Protein AF-A0A372QKC6-F1 (afdb_monomer_lite)

Sequence (157 aa):
MRDHKLNDSSFQLLLQKCGGYLENFGNEFKDQIIYLLFDLIENMKQNLNYLSISVFSCENFIECSSIVLQNLGQVIPFKLEYLYISIHIKNMSDFEVFLKNSQDTLIYMKKKRVKYLAIRHFFVSTSDDEVDENCCYKELASMKDEVENLSYRKGKI

Secondary structure (DSSP, 8-state):
-------HHHHHHHHHHHTTEEE-TTTT--THHHHHHHHHHHHTTTT--EEEEE-TTSTTHHHHHHHHHHHHHHHS-S--SEEEEE-B-S-HHHHHHHHHHTHHHHHHHHHTT-----EEE----SSTT------EEE-TTT-HHHHHHHHHGGG--

Foldseek 3Di:
DDDPPDDPVVLVVVLVVCQQEDEPPEAADDPVVLVVVLVSLQVCQPRRAEDAEAQPRYPCLAVSLLVCLQRVLQSHHLHHLYDEYEGEDADVVSNLNNCLSNLNSLVNCVVVVRKDYFYFYWHPDPPPDDGPRPGDGDISNNCVCSSVVSVVVVVPD

Radius of gyration: 16.28 Å; chains: 1; bounding box: 47×37×40 Å

Structure (mmCIF, N/CA/C/O backbone):
data_AF-A0A372QKC6-F1
#
_entry.id   AF-A0A372QKC6-F1
#
loop_
_atom_site.group_PDB
_atom_site.id
_atom_site.type_symbol
_atom_site.label_atom_id
_atom_site.label_alt_id
_atom_site.label_comp_id
_atom_site.label_asym_id
_atom_site.label_entity_id
_atom_site.label_seq_id
_atom_site.pdbx_PDB_ins_code
_atom_site.Cartn_x
_atom_site.Cartn_y
_atom_site.Cartn_z
_atom_site.occupancy
_atom_site.B_iso_or_equiv
_atom_site.auth_seq_id
_atom_site.auth_comp_id
_atom_site.auth_asym_i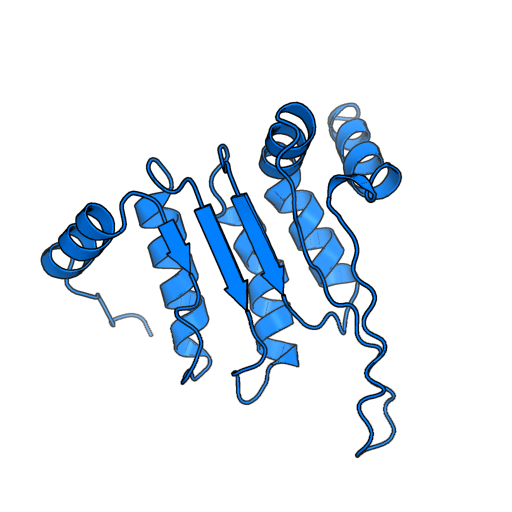d
_atom_site.auth_atom_id
_atom_site.pdbx_PDB_model_num
ATOM 1 N N . MET A 1 1 ? 0.227 13.174 -21.553 1.00 32.94 1 MET A N 1
ATOM 2 C CA . MET A 1 1 ? -0.888 12.911 -22.483 1.00 32.94 1 MET A CA 1
ATOM 3 C C . MET A 1 1 ? -1.885 12.053 -21.718 1.00 32.94 1 MET A C 1
ATOM 5 O O . MET A 1 1 ? -1.563 10.917 -21.407 1.00 32.94 1 MET A O 1
ATOM 9 N N . ARG A 1 2 ? -2.977 12.660 -21.241 1.00 59.88 2 ARG A N 1
ATOM 10 C CA .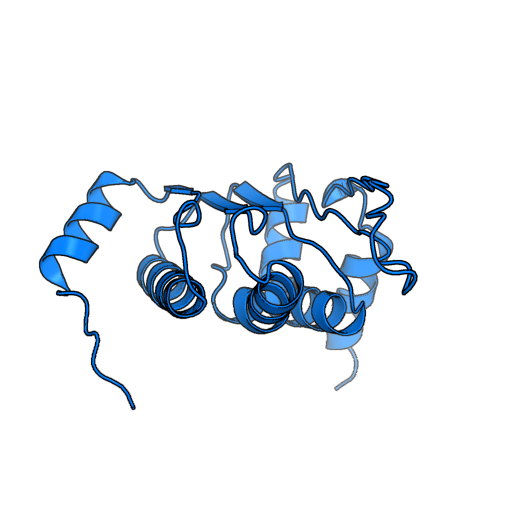 ARG A 1 2 ? -4.059 11.999 -20.493 1.00 59.88 2 ARG A CA 1
ATOM 11 C C . ARG A 1 2 ? -5.172 11.711 -21.496 1.00 59.88 2 ARG A C 1
ATOM 13 O O . ARG A 1 2 ? -5.459 12.623 -22.255 1.00 59.88 2 ARG A O 1
ATOM 20 N N . ASP A 1 3 ? -5.684 10.478 -21.517 1.00 39.00 3 ASP A N 1
ATOM 21 C CA . ASP A 1 3 ? -7.081 10.108 -21.823 1.00 39.00 3 ASP A CA 1
ATOM 22 C C . ASP A 1 3 ? -7.207 8.581 -21.999 1.00 39.00 3 ASP A C 1
ATOM 24 O O . ASP A 1 3 ? -7.450 8.059 -23.081 1.00 39.00 3 ASP A O 1
ATOM 28 N N . HIS A 1 4 ? -7.072 7.846 -20.894 1.00 46.38 4 HIS A N 1
ATOM 29 C CA . HIS A 1 4 ? -7.753 6.560 -20.731 1.00 46.38 4 HIS A CA 1
ATOM 30 C C . HIS A 1 4 ? -8.698 6.699 -19.542 1.00 46.38 4 HIS A C 1
ATOM 32 O O . HIS A 1 4 ? -8.439 6.224 -18.442 1.00 46.38 4 HIS A O 1
ATOM 38 N N . LYS A 1 5 ? -9.794 7.430 -19.757 1.00 46.12 5 LYS A N 1
ATOM 39 C CA . LYS A 1 5 ? -10.886 7.496 -18.789 1.00 46.12 5 LYS A CA 1
ATOM 40 C C . LYS A 1 5 ? -11.622 6.157 -18.854 1.00 46.12 5 LYS A C 1
ATOM 42 O O . LYS A 1 5 ? -12.451 5.939 -19.736 1.00 46.12 5 LYS A O 1
ATOM 47 N N . LEU A 1 6 ? -11.247 5.226 -17.978 1.00 51.44 6 LEU A N 1
ATOM 48 C CA . LEU A 1 6 ? -12.056 4.040 -17.697 1.00 51.44 6 LEU A CA 1
ATOM 49 C C . LEU A 1 6 ? -13.477 4.517 -17.378 1.00 51.44 6 LEU A C 1
ATOM 51 O O . LEU A 1 6 ? -13.660 5.445 -16.598 1.00 51.44 6 LEU A O 1
ATOM 55 N N . ASN A 1 7 ? -14.473 3.940 -18.048 1.00 52.81 7 ASN A N 1
ATOM 56 C CA . ASN A 1 7 ? -15.863 4.360 -17.917 1.00 52.81 7 ASN A CA 1
ATOM 57 C C . ASN A 1 7 ? -16.322 4.235 -16.450 1.00 52.81 7 ASN A C 1
ATOM 59 O O . ASN A 1 7 ? -16.335 3.125 -15.907 1.00 52.81 7 ASN A O 1
ATOM 63 N N . ASP A 1 8 ? -16.710 5.361 -15.840 1.00 61.47 8 ASP A N 1
ATOM 64 C CA . ASP A 1 8 ? -17.045 5.482 -14.412 1.00 61.47 8 ASP A CA 1
ATOM 65 C C . ASP A 1 8 ? -18.050 4.408 -13.956 1.00 61.47 8 ASP A C 1
ATOM 67 O O . ASP A 1 8 ? -17.909 3.828 -12.881 1.00 61.47 8 ASP A O 1
ATOM 71 N N . SER A 1 9 ? -19.037 4.065 -14.791 1.00 62.84 9 SER A N 1
ATOM 72 C CA . SER A 1 9 ? -20.149 3.183 -14.403 1.00 62.84 9 SER A CA 1
ATOM 73 C C . SER A 1 9 ? -19.761 1.706 -14.261 1.00 62.84 9 SER A C 1
ATOM 75 O O . SER A 1 9 ? -20.191 1.032 -13.325 1.00 62.84 9 SER A O 1
ATOM 77 N N . SER A 1 10 ? -18.956 1.175 -15.185 1.00 63.09 10 SER A N 1
ATOM 78 C CA . SER A 1 10 ? -18.532 -0.234 -15.162 1.00 63.09 10 SER A CA 1
ATOM 79 C C . SER A 1 10 ? -17.534 -0.487 -14.037 1.00 63.09 10 SER A C 1
ATOM 81 O O . SER A 1 10 ? -17.572 -1.532 -13.386 1.00 63.09 10 SER A O 1
ATOM 83 N N . PHE A 1 11 ? -16.674 0.499 -13.788 1.00 63.59 11 PHE A N 1
ATOM 84 C CA . PHE A 1 11 ? -15.689 0.454 -12.723 1.00 63.59 11 PHE A CA 1
ATOM 85 C C . PHE A 1 11 ? -16.370 0.530 -11.359 1.00 63.59 11 PHE A C 1
ATOM 87 O O . PHE A 1 11 ? -16.171 -0.359 -10.544 1.00 63.59 11 PHE A O 1
ATOM 94 N N . GLN A 1 12 ? -17.276 1.489 -11.144 1.00 60.19 12 GLN A N 1
ATOM 95 C CA . GLN A 1 12 ? -18.033 1.631 -9.896 1.00 60.19 12 GLN A CA 1
ATOM 96 C C . GLN A 1 12 ? -18.843 0.373 -9.535 1.00 60.19 12 GLN A C 1
ATOM 98 O O . GLN A 1 12 ? -18.932 0.008 -8.360 1.00 60.19 12 GLN A O 1
ATOM 103 N N . LEU A 1 13 ? -19.365 -0.339 -10.540 1.00 64.44 13 LEU A N 1
ATOM 104 C CA . LEU A 1 13 ? -20.037 -1.627 -10.354 1.00 64.44 13 LEU A CA 1
ATOM 105 C C . LEU A 1 13 ? -19.068 -2.743 -9.921 1.00 64.44 13 LEU A C 1
ATOM 107 O O . LEU A 1 13 ? -19.429 -3.577 -9.090 1.00 64.44 13 LEU A O 1
ATOM 111 N N . LEU A 1 14 ? -17.838 -2.759 -10.449 1.00 65.12 14 LEU A N 1
ATOM 112 C CA . LEU A 1 14 ? -16.769 -3.644 -9.969 1.00 65.12 14 LEU A CA 1
ATOM 113 C C . LEU A 1 14 ? -16.420 -3.329 -8.507 1.00 65.12 14 LEU A C 1
ATOM 115 O O . LEU A 1 14 ? -16.382 -4.255 -7.704 1.00 65.12 14 LEU A O 1
ATOM 119 N N . LEU A 1 15 ? -16.286 -2.052 -8.121 1.00 62.16 15 LEU A N 1
ATOM 120 C CA . LEU A 1 15 ? -16.003 -1.659 -6.724 1.00 62.16 15 LEU A CA 1
ATOM 121 C C . LEU A 1 15 ? -17.101 -2.129 -5.763 1.00 62.16 15 LEU A C 1
ATOM 123 O O . LEU A 1 15 ? -16.800 -2.643 -4.686 1.00 62.16 15 LEU A O 1
ATOM 127 N N . GLN A 1 16 ? -18.373 -1.991 -6.161 1.00 63.66 16 GLN A N 1
ATOM 128 C CA . GLN A 1 16 ? -19.504 -2.511 -5.386 1.00 63.66 16 GLN A CA 1
ATOM 129 C C . GLN A 1 16 ? -19.447 -4.033 -5.237 1.00 63.66 16 GLN A C 1
ATOM 131 O O . GLN A 1 16 ? -19.704 -4.547 -4.150 1.00 63.66 16 GLN A O 1
ATOM 136 N N . LYS A 1 17 ? -19.099 -4.759 -6.306 1.00 67.88 17 LYS A N 1
ATOM 137 C CA . LYS A 1 17 ? -18.989 -6.225 -6.271 1.00 67.88 17 LYS A CA 1
ATOM 138 C C . LYS A 1 17 ? -17.795 -6.714 -5.451 1.00 67.88 17 LYS A C 1
ATOM 140 O O . LYS A 1 17 ? -17.899 -7.769 -4.834 1.00 67.88 17 LYS A O 1
ATOM 145 N N . CYS A 1 18 ? -16.696 -5.962 -5.418 1.00 67.94 18 CYS A N 1
ATOM 146 C CA . CYS A 1 18 ? -15.484 -6.333 -4.689 1.00 67.94 18 CYS A CA 1
ATOM 147 C C . CYS A 1 18 ? -15.597 -6.158 -3.164 1.00 67.94 18 CYS A C 1
ATOM 149 O O . CYS A 1 18 ? -14.718 -6.613 -2.441 1.00 67.94 18 CYS A O 1
ATOM 151 N N . GLY A 1 19 ? -16.647 -5.508 -2.644 1.00 70.31 19 GLY A N 1
ATOM 152 C CA . GLY A 1 19 ? -16.913 -5.463 -1.198 1.00 70.31 19 GLY A CA 1
ATOM 153 C C . GLY A 1 19 ? -15.815 -4.793 -0.361 1.00 70.31 19 GLY A C 1
ATOM 154 O O . GLY A 1 19 ? -15.639 -5.131 0.807 1.00 70.31 19 GLY A O 1
ATOM 155 N N . GLY A 1 20 ? -15.055 -3.866 -0.954 1.00 73.62 20 GLY A N 1
ATOM 156 C CA . GLY A 1 20 ? -13.931 -3.211 -0.278 1.00 73.62 20 GLY A CA 1
ATOM 157 C C . GLY A 1 20 ? -12.640 -4.029 -0.249 1.00 73.62 20 GLY A C 1
ATOM 158 O O . GLY A 1 20 ? -11.743 -3.715 0.535 1.00 73.62 20 GLY A O 1
ATOM 159 N N . TYR A 1 21 ? -12.544 -5.068 -1.076 1.00 80.75 21 TYR A N 1
ATOM 160 C CA . TYR A 1 21 ? -11.345 -5.869 -1.272 1.00 80.75 21 TYR A CA 1
ATOM 161 C C . TYR A 1 21 ? -10.678 -5.536 -2.607 1.00 80.75 21 TYR A C 1
ATOM 163 O O . TYR A 1 21 ? -11.328 -5.562 -3.652 1.00 80.75 21 TYR A O 1
ATOM 171 N N . LEU A 1 22 ? -9.380 -5.236 -2.583 1.00 79.19 22 LEU A N 1
ATOM 172 C CA . LEU A 1 22 ? -8.578 -5.039 -3.784 1.00 79.19 22 LEU A CA 1
ATOM 173 C C . LEU A 1 22 ? -7.314 -5.897 -3.727 1.00 79.19 22 LEU A C 1
ATOM 175 O O . LEU A 1 22 ? -6.485 -5.722 -2.836 1.00 79.19 22 LEU A O 1
ATOM 179 N N . GLU A 1 23 ? -7.143 -6.782 -4.707 1.00 71.88 23 GLU A N 1
ATOM 180 C CA . GLU A 1 23 ? -5.960 -7.632 -4.842 1.00 71.88 23 GLU A CA 1
ATOM 181 C C . GLU A 1 23 ? -5.495 -7.730 -6.300 1.00 71.88 23 GLU A C 1
ATOM 183 O O . GLU A 1 23 ? -6.318 -7.813 -7.210 1.00 71.88 23 GLU A O 1
ATOM 188 N N . ASN A 1 24 ? -4.169 -7.752 -6.495 1.00 59.31 24 ASN A N 1
ATOM 189 C CA . ASN A 1 24 ? -3.467 -8.263 -7.682 1.00 59.31 24 ASN A CA 1
ATOM 190 C C . ASN A 1 24 ? -4.065 -7.883 -9.049 1.00 59.31 24 ASN A C 1
ATOM 192 O O . ASN A 1 24 ? -4.076 -8.691 -9.981 1.00 59.31 24 ASN A O 1
ATOM 196 N N . PHE A 1 25 ? -4.443 -6.618 -9.233 1.00 57.44 25 PHE A N 1
ATOM 197 C CA . PHE A 1 25 ? -4.502 -6.021 -10.569 1.00 57.44 25 PHE A CA 1
ATOM 198 C C . PHE A 1 25 ? -3.053 -5.802 -11.054 1.00 57.44 25 PHE A C 1
ATOM 200 O O . PHE A 1 25 ? -2.549 -4.686 -11.049 1.00 57.44 25 PHE A O 1
ATOM 207 N N . GLY A 1 26 ? -2.343 -6.899 -11.353 1.00 49.22 26 GLY A N 1
ATOM 208 C CA . GLY A 1 26 ? -0.879 -6.916 -11.519 1.00 49.22 26 GLY A CA 1
ATOM 209 C C . GLY A 1 26 ? -0.328 -7.911 -12.552 1.00 49.22 26 GLY A C 1
ATOM 210 O O . GLY A 1 26 ? 0.700 -7.643 -13.158 1.00 49.22 26 GLY A O 1
ATOM 211 N N . ASN A 1 27 ? -1.011 -9.037 -12.786 1.00 46.41 27 ASN A N 1
ATOM 212 C CA . ASN A 1 27 ? -0.367 -10.238 -13.341 1.00 46.41 27 ASN A CA 1
ATOM 213 C C . ASN A 1 27 ? 0.015 -10.235 -14.834 1.00 46.41 27 ASN A C 1
ATOM 215 O O . ASN A 1 27 ? 0.660 -11.189 -15.256 1.00 46.41 27 ASN A O 1
ATOM 219 N N . GLU A 1 28 ? -0.310 -9.201 -15.619 1.00 48.94 28 GLU A N 1
ATOM 220 C CA . GLU A 1 28 ? 0.037 -9.136 -17.057 1.00 48.94 28 GLU A CA 1
ATOM 221 C C . GLU A 1 28 ? 0.545 -7.751 -17.520 1.00 48.94 28 GLU A C 1
ATOM 223 O O . GLU A 1 28 ? 0.362 -7.362 -18.676 1.00 48.94 28 GLU A O 1
ATOM 228 N N . PHE A 1 29 ? 1.113 -6.932 -16.631 1.00 55.34 29 PHE A N 1
ATOM 229 C CA . PHE A 1 29 ? 1.008 -5.485 -16.822 1.00 55.34 29 PHE A CA 1
ATOM 230 C C . PHE A 1 29 ? 2.300 -4.701 -17.096 1.00 55.34 29 PHE A C 1
ATOM 232 O O . PHE A 1 29 ? 3.257 -4.709 -16.327 1.00 55.34 29 PHE A O 1
ATOM 239 N N . LYS A 1 30 ? 2.225 -3.927 -18.190 1.00 57.03 30 LYS A N 1
ATOM 240 C CA . LYS A 1 30 ? 3.071 -2.776 -18.545 1.00 57.03 30 LYS A CA 1
ATOM 241 C C . LYS A 1 30 ? 2.906 -1.636 -17.528 1.00 57.03 30 LYS A C 1
ATOM 243 O O . LYS A 1 30 ? 1.838 -1.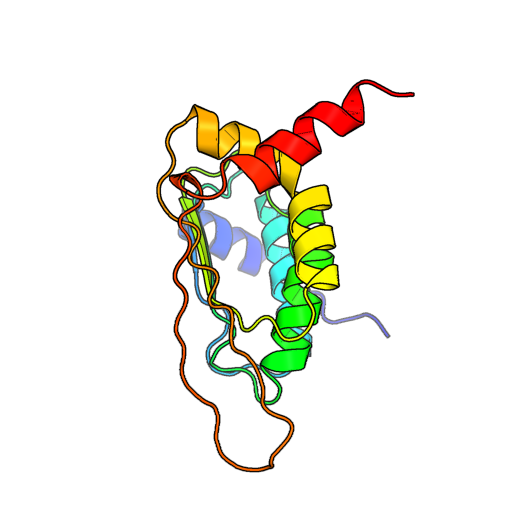502 -16.927 1.00 57.03 30 LYS A O 1
ATOM 248 N N . ASP A 1 31 ? 3.893 -0.743 -17.448 1.00 61.75 31 ASP A N 1
ATOM 249 C CA . ASP A 1 31 ? 3.992 0.396 -16.507 1.00 61.75 31 ASP A CA 1
ATOM 250 C C . ASP A 1 31 ? 2.703 1.227 -16.325 1.00 61.75 31 ASP A C 1
ATOM 252 O O . ASP A 1 31 ? 2.434 1.773 -15.256 1.00 61.75 31 ASP A O 1
ATOM 256 N N . GLN A 1 32 ? 1.862 1.312 -17.361 1.00 66.81 32 GLN A N 1
ATOM 257 C CA . GLN A 1 32 ? 0.630 2.109 -17.363 1.00 66.81 32 GLN A CA 1
ATOM 258 C C . GLN A 1 32 ? -0.428 1.635 -16.351 1.00 66.81 32 GLN A C 1
ATOM 260 O O . GLN A 1 32 ? -1.228 2.451 -15.893 1.00 66.81 32 GLN A O 1
ATOM 265 N N . ILE A 1 33 ? -0.446 0.355 -15.964 1.00 74.50 33 ILE A N 1
ATOM 266 C CA . ILE A 1 33 ? -1.461 -0.166 -15.031 1.00 74.50 33 ILE A CA 1
ATOM 267 C C . ILE A 1 33 ? -1.185 0.237 -13.577 1.00 74.50 33 ILE A C 1
ATOM 269 O O . ILE A 1 33 ? -2.131 0.376 -12.803 1.00 74.50 33 ILE A O 1
ATOM 273 N N . ILE A 1 34 ? 0.067 0.513 -13.199 1.00 77.69 34 ILE A N 1
ATOM 274 C CA . ILE A 1 34 ? 0.389 0.959 -11.832 1.00 77.69 34 ILE A CA 1
ATOM 275 C C . ILE A 1 34 ? -0.296 2.293 -11.517 1.00 77.69 34 ILE A C 1
ATOM 277 O O . ILE A 1 34 ? -0.809 2.489 -10.418 1.00 77.69 34 ILE A O 1
ATOM 281 N N . TYR A 1 35 ? -0.381 3.193 -12.494 1.00 81.88 35 TYR A N 1
ATOM 282 C CA . TYR A 1 35 ? -1.100 4.454 -12.319 1.00 81.88 35 TYR A CA 1
ATOM 283 C C . TYR A 1 35 ? -2.616 4.243 -12.202 1.00 81.88 35 TYR A C 1
ATOM 285 O O . TYR A 1 35 ? -3.250 4.854 -11.345 1.00 81.88 35 TYR A O 1
ATOM 293 N N . LEU A 1 36 ? -3.183 3.311 -12.978 1.00 79.94 36 LEU A N 1
ATOM 294 C CA . LEU A 1 36 ? -4.598 2.937 -12.862 1.00 79.94 36 LEU A CA 1
ATOM 295 C C . LEU A 1 36 ? -4.925 2.317 -11.496 1.00 79.94 36 LEU A C 1
ATOM 297 O O . LEU A 1 36 ? -6.012 2.541 -10.965 1.00 79.94 36 LEU A O 1
ATOM 301 N N . LEU A 1 37 ? -3.989 1.565 -10.906 1.00 83.25 37 LEU A N 1
ATOM 302 C CA . LEU A 1 37 ? -4.119 1.050 -9.544 1.00 83.25 37 LEU A CA 1
ATOM 303 C C . LEU A 1 37 ? -4.266 2.195 -8.532 1.00 83.25 37 LEU A C 1
ATOM 305 O O . LEU A 1 37 ? -5.116 2.111 -7.648 1.00 83.25 37 LEU A O 1
ATOM 309 N N . PHE A 1 38 ? -3.482 3.269 -8.651 1.00 86.75 38 PHE A N 1
ATOM 310 C CA . PHE A 1 38 ? -3.600 4.410 -7.737 1.00 86.75 38 PHE A CA 1
ATOM 311 C C . PHE A 1 38 ? -4.921 5.154 -7.903 1.00 86.75 38 PHE A C 1
ATOM 313 O O . PHE A 1 38 ? -5.562 5.454 -6.896 1.00 86.75 38 PHE A O 1
ATOM 320 N N . ASP A 1 39 ? -5.362 5.381 -9.142 1.00 85.19 39 ASP A N 1
ATOM 321 C CA . ASP A 1 39 ? -6.673 5.980 -9.415 1.00 85.19 39 ASP A CA 1
ATOM 322 C C . ASP A 1 39 ? -7.796 5.134 -8.793 1.00 85.19 39 ASP A C 1
ATOM 324 O O . ASP A 1 39 ? -8.727 5.654 -8.177 1.00 85.19 39 ASP A O 1
ATOM 328 N N . LEU A 1 40 ? -7.691 3.808 -8.894 1.00 82.50 40 LEU A N 1
ATOM 329 C CA . LEU A 1 40 ? -8.638 2.862 -8.309 1.00 82.50 40 LEU A CA 1
ATOM 330 C C . LEU A 1 40 ? -8.640 2.908 -6.772 1.00 82.50 40 LEU A C 1
ATOM 332 O O . LEU A 1 40 ? -9.714 2.948 -6.167 1.00 82.50 40 LEU A O 1
ATOM 336 N N . ILE A 1 41 ? -7.466 2.928 -6.137 1.00 87.69 41 ILE A N 1
ATOM 337 C CA . ILE A 1 41 ? -7.338 3.054 -4.678 1.00 87.69 41 ILE A CA 1
ATOM 338 C C . ILE A 1 41 ? -7.959 4.371 -4.200 1.00 87.69 41 ILE A C 1
ATOM 340 O O . ILE A 1 41 ? -8.750 4.359 -3.254 1.00 87.69 41 ILE A O 1
ATOM 344 N N . GLU A 1 42 ? -7.652 5.487 -4.866 1.00 88.38 42 GLU A N 1
ATOM 345 C CA . GLU A 1 42 ? -8.182 6.804 -4.502 1.00 88.38 42 GLU A CA 1
ATOM 346 C C . GLU A 1 42 ? -9.710 6.847 -4.666 1.00 88.38 42 GLU A C 1
ATOM 348 O O . GLU A 1 42 ? -10.423 7.309 -3.772 1.00 88.38 42 GLU A O 1
ATOM 353 N N . ASN A 1 43 ? -10.241 6.262 -5.743 1.00 84.31 43 ASN A N 1
ATOM 354 C CA . ASN A 1 43 ? -11.684 6.158 -5.967 1.00 84.31 43 ASN A CA 1
ATOM 355 C C . ASN A 1 43 ? -12.395 5.281 -4.921 1.00 84.31 43 ASN A C 1
ATOM 357 O O . ASN A 1 43 ? -13.545 5.545 -4.564 1.00 84.31 43 ASN A O 1
ATOM 361 N N . MET A 1 44 ? -11.732 4.246 -4.398 1.00 83.38 44 MET A N 1
ATOM 362 C CA . MET A 1 44 ? -12.292 3.365 -3.364 1.00 83.38 44 MET A CA 1
ATOM 363 C C . MET A 1 44 ? -11.972 3.794 -1.938 1.00 83.38 44 MET A C 1
ATOM 365 O O . MET A 1 44 ? -12.355 3.087 -1.008 1.00 83.38 44 MET A O 1
ATOM 369 N N . LYS A 1 45 ? -11.304 4.927 -1.723 1.00 86.69 45 LYS A N 1
ATOM 370 C CA . LYS A 1 45 ? -10.689 5.271 -0.433 1.00 86.69 45 LYS A CA 1
ATOM 371 C C . LYS A 1 45 ? -11.618 5.188 0.783 1.00 86.69 45 LYS A C 1
ATOM 373 O O . LYS A 1 45 ? -11.157 4.916 1.884 1.00 86.69 45 LYS A O 1
ATOM 378 N N . GLN A 1 46 ? -12.921 5.412 0.597 1.00 83.75 46 GLN A N 1
ATOM 379 C CA . GLN A 1 46 ? -13.923 5.335 1.671 1.00 83.75 46 GLN A CA 1
ATOM 380 C C . GLN A 1 46 ? -14.409 3.912 1.984 1.00 83.75 46 GLN A C 1
ATOM 382 O O . GLN A 1 46 ? -14.892 3.670 3.086 1.00 83.75 46 GLN A O 1
ATOM 387 N N . ASN A 1 47 ? -14.294 2.986 1.030 1.00 83.06 47 ASN A N 1
ATOM 388 C CA . ASN A 1 47 ? -14.846 1.631 1.116 1.00 83.06 47 ASN A CA 1
ATOM 389 C C . ASN A 1 47 ? -13.768 0.538 1.071 1.00 83.06 47 ASN A C 1
ATOM 391 O O . ASN A 1 47 ? -14.087 -0.632 1.257 1.00 83.06 47 ASN A O 1
ATOM 395 N N . LEU A 1 48 ? -12.515 0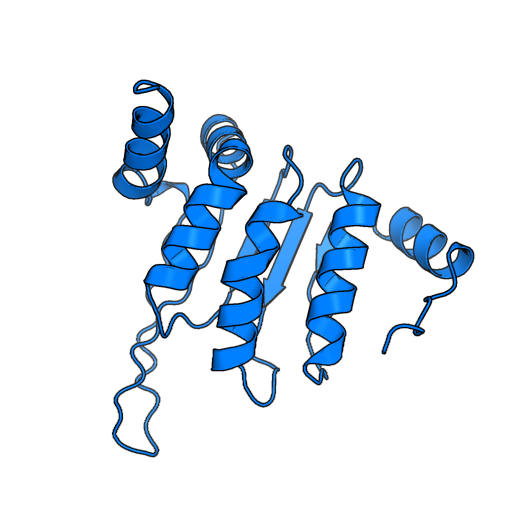.894 0.786 1.00 86.44 48 LEU A N 1
ATOM 396 C CA . LEU A 1 48 ? -11.402 -0.038 0.689 1.00 86.44 48 LEU A CA 1
ATOM 397 C C . LEU A 1 48 ? -10.928 -0.436 2.088 1.00 86.44 48 LEU A C 1
ATOM 399 O O . LEU A 1 48 ? -10.319 0.364 2.792 1.00 86.44 48 LEU A O 1
ATOM 403 N N . ASN A 1 49 ? -11.194 -1.686 2.459 1.00 84.56 49 ASN A N 1
ATOM 404 C CA . ASN A 1 49 ? -10.821 -2.269 3.747 1.00 84.56 49 ASN A CA 1
ATOM 405 C C . ASN A 1 49 ? -9.598 -3.193 3.623 1.00 84.56 49 ASN A C 1
ATOM 407 O O . ASN A 1 49 ? -8.824 -3.316 4.572 1.00 84.56 49 ASN A O 1
ATOM 411 N N . TYR A 1 50 ? -9.406 -3.819 2.458 1.00 86.31 50 TYR A N 1
ATOM 412 C CA . TYR A 1 50 ? -8.339 -4.788 2.205 1.00 86.31 50 TYR A CA 1
ATOM 413 C C . TYR A 1 50 ? -7.572 -4.405 0.945 1.00 86.31 50 TYR A C 1
ATOM 415 O O . TYR A 1 50 ? -8.166 -4.283 -0.125 1.00 86.31 50 TYR A O 1
ATOM 423 N N . LEU A 1 51 ? -6.256 -4.254 1.068 1.00 86.56 51 LEU A N 1
ATOM 424 C CA . LEU A 1 51 ? -5.374 -3.948 -0.052 1.00 86.56 51 LEU A CA 1
ATOM 425 C C . LEU A 1 51 ? -4.243 -4.975 -0.135 1.00 86.56 51 LEU A C 1
ATOM 427 O O . LEU A 1 51 ? -3.509 -5.154 0.834 1.00 86.56 51 LEU A O 1
ATOM 431 N N . SER A 1 52 ? -4.094 -5.626 -1.286 1.00 85.50 52 SER A N 1
ATOM 432 C CA . SER A 1 52 ? -3.009 -6.561 -1.596 1.00 85.50 52 SER A CA 1
ATOM 433 C C . SER A 1 52 ? -2.324 -6.153 -2.903 1.00 85.50 52 SER A C 1
ATOM 435 O O . SER A 1 52 ? -2.958 -6.102 -3.959 1.00 85.50 52 SER A O 1
ATOM 437 N N . ILE A 1 53 ? -1.035 -5.818 -2.825 1.00 83.50 53 ILE A N 1
ATOM 438 C CA . ILE A 1 53 ? -0.207 -5.359 -3.944 1.00 83.50 53 ILE A CA 1
ATOM 439 C C . ILE A 1 53 ? 1.003 -6.283 -4.074 1.00 83.50 53 ILE A C 1
ATOM 441 O O . ILE A 1 53 ? 1.753 -6.467 -3.117 1.00 83.50 53 ILE A O 1
ATOM 445 N N . SER A 1 54 ? 1.217 -6.815 -5.275 1.00 80.75 54 SER A N 1
ATOM 446 C CA . SER A 1 54 ? 2.356 -7.658 -5.638 1.00 80.75 54 SER A CA 1
ATOM 447 C C . SER A 1 54 ? 2.948 -7.166 -6.961 1.00 80.75 54 SER A C 1
ATOM 449 O O . SER A 1 54 ? 2.202 -6.997 -7.922 1.00 80.75 54 SER A O 1
ATOM 451 N N . VAL A 1 55 ? 4.261 -6.908 -7.012 1.00 78.94 55 VAL A N 1
ATOM 452 C CA . VAL A 1 55 ? 4.947 -6.311 -8.189 1.00 78.94 55 VAL A CA 1
ATOM 453 C C . VAL A 1 55 ? 5.886 -7.310 -8.897 1.00 78.94 55 VAL A C 1
ATOM 455 O O . VAL A 1 55 ? 6.664 -6.949 -9.771 1.00 78.94 55 VAL A O 1
ATOM 458 N N . PHE A 1 56 ? 5.797 -8.601 -8.566 1.00 70.94 56 PHE A N 1
ATOM 459 C CA . PHE A 1 56 ? 6.661 -9.663 -9.117 1.00 70.94 56 PHE A CA 1
ATOM 460 C C . PHE A 1 56 ? 6.442 -9.962 -10.609 1.00 70.94 56 PHE A C 1
ATOM 462 O O . PHE A 1 56 ? 7.271 -10.620 -11.226 1.00 70.94 56 PHE A O 1
ATOM 469 N N . SER A 1 57 ? 5.330 -9.512 -11.185 1.00 63.75 57 SER A N 1
ATOM 470 C CA . SER A 1 57 ? 4.909 -9.826 -12.556 1.00 63.75 57 SER A CA 1
ATOM 471 C C . SER A 1 57 ? 5.160 -8.699 -13.565 1.00 63.75 57 SER A C 1
ATOM 473 O O . SER A 1 57 ? 4.790 -8.833 -14.730 1.00 63.75 57 SER A O 1
ATOM 475 N N . CYS A 1 58 ? 5.797 -7.599 -13.153 1.00 67.38 58 CYS A N 1
ATOM 476 C CA . CYS A 1 58 ? 6.149 -6.498 -14.049 1.00 67.38 58 CYS A CA 1
ATOM 477 C C . CYS A 1 58 ? 7.467 -6.768 -14.796 1.00 67.38 58 CYS A C 1
ATOM 479 O O . CYS A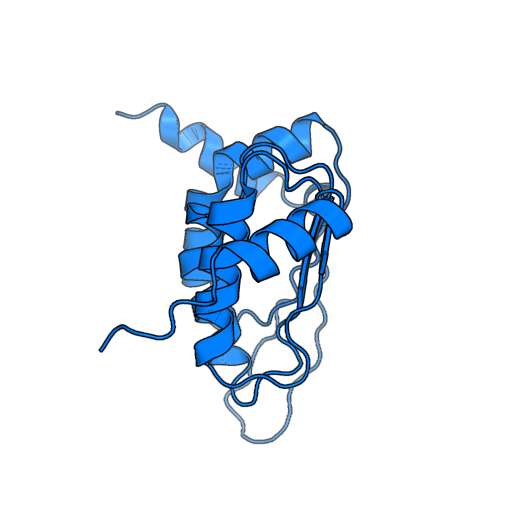 1 58 ? 8.439 -7.210 -14.184 1.00 67.38 58 CYS A O 1
ATOM 481 N N . GLU A 1 59 ? 7.532 -6.410 -16.087 1.00 70.06 59 GLU A N 1
ATOM 482 C CA . GLU A 1 59 ? 8.752 -6.530 -16.913 1.00 70.06 59 GLU A CA 1
ATOM 483 C C . GLU A 1 59 ? 9.956 -5.812 -16.274 1.00 70.06 59 GLU A C 1
ATOM 485 O O . GLU A 1 59 ? 11.058 -6.354 -16.251 1.00 70.06 59 GLU A O 1
ATOM 490 N N . ASN A 1 60 ? 9.735 -4.630 -15.682 1.00 79.25 60 ASN A N 1
ATOM 491 C CA . ASN A 1 60 ? 10.722 -3.913 -14.871 1.00 79.25 60 ASN A CA 1
ATOM 492 C C . ASN A 1 60 ? 10.255 -3.789 -13.411 1.00 79.25 60 ASN A C 1
ATOM 494 O O . ASN A 1 60 ? 9.947 -2.700 -12.915 1.00 79.25 60 ASN A O 1
ATOM 498 N N . PHE A 1 61 ? 10.178 -4.920 -12.704 1.00 78.12 61 PHE A N 1
ATOM 499 C CA . PHE A 1 61 ? 9.694 -4.987 -11.318 1.00 78.12 61 PHE A CA 1
ATOM 500 C C . PHE A 1 61 ? 10.442 -4.058 -10.343 1.00 78.12 61 PHE A C 1
ATOM 502 O O . PHE A 1 61 ? 9.855 -3.627 -9.348 1.00 78.12 61 PHE A O 1
ATOM 509 N N . ILE A 1 62 ? 11.706 -3.709 -10.618 1.00 81.00 62 ILE A N 1
ATOM 510 C CA . ILE A 1 62 ? 12.488 -2.761 -9.808 1.00 81.00 62 ILE A CA 1
ATOM 511 C C . ILE A 1 62 ? 11.908 -1.348 -9.926 1.00 81.00 62 ILE A C 1
ATOM 513 O O . ILE A 1 62 ? 11.614 -0.713 -8.911 1.00 81.00 62 ILE A O 1
ATOM 517 N N . GLU A 1 63 ? 11.732 -0.853 -11.152 1.00 84.56 63 GLU A N 1
ATOM 518 C CA . GLU A 1 63 ? 11.166 0.476 -11.409 1.00 84.56 63 GLU A CA 1
ATOM 519 C C . GLU A 1 63 ? 9.713 0.552 -10.935 1.00 84.56 63 GLU A C 1
ATOM 521 O O . GLU A 1 63 ? 9.329 1.482 -10.225 1.00 84.56 63 GLU A O 1
ATOM 526 N N . CYS A 1 64 ? 8.934 -0.492 -11.210 1.00 84.50 64 CYS A N 1
ATOM 527 C CA . CYS A 1 64 ? 7.561 -0.613 -10.741 1.00 84.50 64 CYS A CA 1
ATOM 528 C C . CYS A 1 64 ? 7.468 -0.557 -9.208 1.00 84.50 64 CYS A C 1
ATOM 530 O O . CYS A 1 64 ? 6.612 0.140 -8.660 1.00 84.50 64 CYS A O 1
ATOM 532 N N . SER A 1 65 ? 8.378 -1.234 -8.498 1.00 85.31 65 SER A N 1
ATOM 533 C CA . SER A 1 65 ? 8.431 -1.192 -7.032 1.00 85.31 65 SER A CA 1
ATOM 534 C C . SER A 1 65 ? 8.748 0.214 -6.516 1.00 85.31 65 SER A C 1
ATOM 536 O O . SER A 1 65 ? 8.134 0.656 -5.543 1.00 85.31 65 SER A O 1
ATOM 538 N N . SER A 1 66 ? 9.649 0.943 -7.185 1.00 87.25 66 SER A N 1
ATOM 539 C CA . SER A 1 66 ? 9.963 2.342 -6.861 1.00 87.25 66 SER A CA 1
ATOM 540 C C . SER A 1 66 ? 8.740 3.251 -7.041 1.00 87.25 66 SER A C 1
ATOM 542 O O . SER A 1 66 ? 8.375 3.986 -6.119 1.00 87.25 66 SER A O 1
ATOM 544 N N . ILE A 1 67 ? 8.021 3.125 -8.163 1.00 89.69 67 ILE A N 1
ATOM 545 C CA . ILE A 1 67 ? 6.784 3.880 -8.424 1.00 89.69 67 ILE A CA 1
ATOM 546 C C . ILE A 1 67 ? 5.727 3.579 -7.352 1.00 89.69 67 ILE A C 1
ATOM 548 O O . ILE A 1 67 ? 5.104 4.508 -6.828 1.00 89.69 67 ILE A O 1
ATOM 552 N N . VAL A 1 68 ? 5.538 2.307 -6.983 1.00 89.19 68 VAL A N 1
ATOM 553 C CA . VAL A 1 68 ? 4.613 1.909 -5.909 1.00 89.19 68 VAL A CA 1
ATOM 554 C C . VAL A 1 68 ? 4.987 2.568 -4.587 1.00 89.19 68 VAL A C 1
ATOM 556 O O . VAL A 1 68 ? 4.134 3.206 -3.972 1.00 89.19 68 VAL A O 1
ATOM 559 N N . LEU A 1 69 ? 6.245 2.494 -4.164 1.00 89.50 69 LEU A N 1
ATOM 560 C CA . LEU A 1 69 ? 6.693 3.088 -2.902 1.00 89.50 69 LEU A CA 1
ATOM 561 C C . LEU A 1 69 ? 6.508 4.610 -2.857 1.00 89.50 69 LEU A C 1
ATOM 563 O O . LEU A 1 69 ? 6.005 5.146 -1.866 1.00 89.50 69 LEU A O 1
ATOM 567 N N . GLN A 1 70 ? 6.860 5.310 -3.934 1.00 92.25 70 GLN A N 1
ATOM 568 C CA . GLN A 1 70 ? 6.800 6.773 -3.973 1.00 92.25 70 GLN A CA 1
ATOM 569 C C . GLN A 1 70 ? 5.360 7.321 -3.946 1.00 92.25 70 GLN A C 1
ATOM 571 O O . GLN A 1 70 ? 5.117 8.401 -3.394 1.00 92.25 70 GLN A O 1
ATOM 576 N N . ASN A 1 71 ? 4.394 6.580 -4.500 1.00 92.69 71 ASN A N 1
ATOM 577 C CA . ASN A 1 71 ? 3.027 7.073 -4.712 1.00 92.69 71 ASN A CA 1
ATOM 578 C C . ASN A 1 71 ? 1.990 6.462 -3.761 1.00 92.69 71 ASN A C 1
ATOM 580 O O . ASN A 1 71 ? 1.083 7.168 -3.314 1.00 92.69 71 ASN A O 1
ATOM 584 N N . LEU A 1 72 ? 2.128 5.184 -3.392 1.00 91.31 72 LEU A N 1
ATOM 585 C CA . LEU A 1 72 ? 1.092 4.449 -2.660 1.00 91.31 72 LEU A CA 1
ATOM 586 C C . LEU A 1 72 ? 0.719 5.113 -1.333 1.00 91.31 72 LEU A C 1
ATOM 588 O O . LEU A 1 72 ? -0.460 5.206 -1.002 1.00 91.31 72 LEU A O 1
ATOM 592 N N . GLY A 1 73 ? 1.704 5.620 -0.588 1.00 91.25 73 GLY A N 1
ATOM 593 C CA . GLY A 1 73 ? 1.447 6.259 0.702 1.00 91.25 73 GLY A CA 1
ATOM 594 C C . GLY A 1 73 ? 0.543 7.497 0.627 1.00 91.25 73 GLY A C 1
ATOM 595 O O . GLY A 1 73 ? -0.055 7.851 1.632 1.00 91.25 73 GLY A O 1
ATOM 596 N N . GLN A 1 74 ? 0.413 8.143 -0.537 1.00 92.00 74 GLN A N 1
ATOM 597 C CA . GLN A 1 74 ? -0.425 9.339 -0.715 1.00 92.00 74 GLN A CA 1
ATOM 598 C C . GLN A 1 74 ? -1.905 8.988 -0.947 1.00 92.00 74 GLN A C 1
ATOM 600 O O . GLN A 1 74 ? -2.801 9.720 -0.521 1.00 92.00 74 GLN A O 1
ATOM 605 N N . VAL A 1 75 ? -2.154 7.860 -1.617 1.00 92.31 75 VAL A N 1
ATOM 606 C CA . VAL A 1 75 ? -3.501 7.417 -2.012 1.00 92.31 75 VAL A CA 1
ATOM 607 C C . VAL A 1 75 ? -4.084 6.372 -1.064 1.00 92.31 75 VAL A C 1
ATOM 609 O O . VAL A 1 75 ? -5.300 6.193 -1.017 1.00 92.31 75 VAL A O 1
ATOM 612 N N . ILE A 1 76 ? -3.242 5.698 -0.270 1.00 89.31 76 ILE A N 1
ATOM 613 C CA . ILE A 1 76 ? -3.686 4.636 0.633 1.00 89.31 76 ILE A CA 1
ATOM 614 C C . ILE A 1 76 ? -4.764 5.151 1.615 1.00 89.31 76 ILE A C 1
ATOM 616 O O . ILE A 1 76 ? -4.617 6.230 2.200 1.00 89.31 76 ILE A O 1
ATOM 620 N N . PRO A 1 77 ? -5.866 4.409 1.821 1.00 88.25 77 PRO A N 1
ATOM 621 C CA . PRO A 1 77 ? -6.903 4.794 2.771 1.00 88.25 77 PRO A CA 1
ATOM 622 C C . PRO A 1 77 ? -6.372 4.894 4.199 1.00 88.25 77 PRO A C 1
ATOM 624 O O . PRO A 1 77 ? -5.493 4.136 4.604 1.00 88.25 77 PRO A O 1
ATOM 627 N N . PHE A 1 78 ? -6.963 5.778 5.007 1.00 84.69 78 PHE A N 1
ATOM 628 C CA . PHE A 1 78 ? -6.600 5.902 6.425 1.00 84.69 78 PHE A CA 1
ATOM 629 C C . PHE A 1 78 ? -6.989 4.663 7.251 1.00 84.69 78 PHE A C 1
ATOM 631 O O . PHE A 1 78 ? -6.310 4.312 8.215 1.00 84.69 78 PHE A O 1
ATOM 638 N N . LYS A 1 79 ? -8.092 3.997 6.888 1.00 84.19 79 LYS A N 1
ATOM 639 C CA . LYS A 1 79 ? -8.633 2.838 7.608 1.00 84.19 79 LYS A CA 1
ATOM 640 C C . LYS A 1 79 ? -8.544 1.601 6.727 1.00 84.19 79 LYS A C 1
ATOM 642 O O . LYS A 1 79 ? -9.442 1.349 5.939 1.00 84.19 79 LYS A O 1
ATOM 647 N N . LEU A 1 80 ? -7.473 0.837 6.893 1.00 86.31 80 LEU A N 1
ATOM 648 C CA . LEU A 1 80 ? -7.363 -0.509 6.344 1.00 86.31 80 LEU A CA 1
ATOM 649 C C . LEU A 1 80 ? -7.467 -1.538 7.469 1.00 86.31 80 LEU A C 1
ATOM 651 O O . LEU A 1 80 ? -6.902 -1.356 8.551 1.00 86.31 80 LEU A O 1
ATOM 655 N N . GLU A 1 81 ? -8.179 -2.624 7.192 1.00 84.00 81 GLU A N 1
ATOM 656 C CA . GLU A 1 81 ? -8.222 -3.839 8.008 1.00 84.00 81 GLU A CA 1
ATOM 657 C C . GLU A 1 81 ? -7.157 -4.850 7.571 1.00 84.00 81 GLU A C 1
ATOM 659 O O . GLU A 1 81 ? -6.802 -5.730 8.352 1.00 84.00 81 GLU A O 1
ATOM 664 N N . TYR A 1 82 ? -6.621 -4.708 6.353 1.00 83.19 82 TYR A N 1
ATOM 665 C CA . TYR A 1 82 ? -5.557 -5.546 5.806 1.00 83.19 82 TYR A CA 1
ATOM 666 C C . TYR A 1 82 ? -4.711 -4.780 4.783 1.00 83.19 82 TYR A C 1
ATOM 668 O O . TYR A 1 82 ? -5.252 -4.106 3.903 1.00 83.19 82 TYR A O 1
ATOM 676 N N . LEU A 1 83 ? -3.386 -4.920 4.881 1.00 85.19 83 LEU A N 1
ATOM 677 C CA . LEU A 1 83 ? -2.434 -4.399 3.902 1.00 85.19 83 LEU A CA 1
ATOM 678 C C . LEU A 1 83 ? -1.357 -5.441 3.610 1.00 85.19 83 LEU A C 1
ATOM 680 O O . LEU A 1 83 ? -0.493 -5.713 4.435 1.00 85.19 83 LEU A O 1
ATOM 684 N N . TYR A 1 84 ? -1.349 -5.979 2.405 1.00 83.06 84 TYR A N 1
ATOM 685 C CA . TYR A 1 84 ? -0.250 -6.783 1.902 1.00 83.06 84 TYR A CA 1
ATOM 686 C C . TYR A 1 84 ? 0.447 -6.017 0.789 1.00 83.06 84 TYR A C 1
ATOM 688 O O . TYR A 1 84 ? -0.182 -5.563 -0.160 1.00 83.06 84 TYR A O 1
ATOM 696 N N . ILE A 1 85 ? 1.755 -5.840 0.926 1.00 81.50 85 ILE A N 1
ATOM 697 C CA . ILE A 1 85 ? 2.593 -5.237 -0.106 1.00 81.50 85 ILE A CA 1
ATOM 698 C C . ILE A 1 85 ? 3.788 -6.155 -0.260 1.00 81.50 85 ILE A C 1
ATOM 700 O O . ILE A 1 85 ? 4.517 -6.333 0.712 1.00 81.50 85 ILE A O 1
ATOM 704 N N . SER A 1 86 ? 3.980 -6.706 -1.453 1.00 79.94 86 SER A N 1
ATOM 705 C CA . SER A 1 86 ? 5.129 -7.518 -1.828 1.00 79.94 86 SER A CA 1
ATOM 706 C C . SER A 1 86 ? 5.792 -6.912 -3.061 1.00 79.94 86 SER A C 1
ATOM 708 O O . SER A 1 86 ? 5.259 -6.931 -4.167 1.00 79.94 86 SER A O 1
ATOM 710 N N . ILE A 1 87 ? 6.949 -6.306 -2.839 1.00 79.75 87 ILE A N 1
ATOM 711 C CA . ILE A 1 87 ? 7.684 -5.473 -3.797 1.00 79.75 87 ILE A CA 1
ATOM 712 C C . ILE A 1 87 ? 9.175 -5.664 -3.563 1.00 79.75 87 ILE A C 1
ATOM 714 O O . ILE A 1 87 ? 9.541 -6.090 -2.471 1.00 79.75 87 ILE A O 1
ATOM 718 N N . HIS A 1 88 ? 10.010 -5.300 -4.535 1.00 77.19 88 HIS A N 1
ATOM 719 C CA . HIS A 1 88 ? 11.468 -5.332 -4.415 1.00 77.19 88 HIS A CA 1
ATOM 720 C C . HIS A 1 88 ? 12.017 -3.939 -4.097 1.00 77.19 88 HIS A C 1
ATOM 722 O O . HIS A 1 88 ? 11.833 -2.998 -4.866 1.00 77.19 88 HIS A O 1
ATOM 728 N N . ILE A 1 89 ? 12.741 -3.797 -2.988 1.00 76.69 89 ILE A N 1
ATOM 729 C CA . ILE A 1 89 ? 13.370 -2.519 -2.625 1.00 76.69 89 ILE A CA 1
ATOM 730 C C . ILE A 1 89 ? 14.823 -2.506 -3.094 1.00 76.69 89 ILE A C 1
ATOM 732 O O . ILE A 1 89 ? 15.674 -3.129 -2.470 1.00 76.69 89 ILE A O 1
ATOM 736 N N . LYS A 1 90 ? 15.110 -1.752 -4.161 1.00 78.38 90 LYS A N 1
ATOM 737 C CA . LYS A 1 90 ? 16.490 -1.422 -4.561 1.00 78.38 90 LYS A CA 1
ATOM 738 C C . LYS A 1 90 ? 17.021 -0.180 -3.841 1.00 78.38 90 LYS A C 1
ATOM 740 O O . LYS A 1 90 ? 18.201 -0.114 -3.518 1.00 78.38 90 LYS A O 1
ATOM 745 N N . ASN A 1 91 ? 16.158 0.812 -3.617 1.00 79.19 91 ASN A N 1
ATOM 746 C CA . ASN A 1 91 ? 16.520 2.081 -2.998 1.00 79.19 91 ASN A CA 1
ATOM 747 C C . ASN A 1 91 ? 15.730 2.296 -1.701 1.00 79.19 91 ASN A C 1
ATOM 749 O O . ASN A 1 91 ? 14.505 2.419 -1.714 1.00 79.19 91 ASN A O 1
ATOM 753 N N . MET A 1 92 ? 16.445 2.388 -0.580 1.00 81.44 92 MET A N 1
ATOM 754 C CA . MET A 1 92 ? 15.838 2.591 0.735 1.00 81.44 92 MET A CA 1
ATOM 755 C C . MET A 1 92 ? 15.121 3.946 0.854 1.00 81.44 92 MET A C 1
ATOM 757 O O . MET A 1 92 ? 14.150 4.051 1.602 1.00 81.44 92 MET A O 1
ATOM 761 N N . SER A 1 93 ? 15.523 4.970 0.089 1.00 86.56 93 SER A N 1
ATOM 762 C CA . SER A 1 93 ? 14.859 6.279 0.143 1.00 86.56 93 SER A CA 1
ATOM 763 C C . SER A 1 93 ? 13.396 6.213 -0.294 1.00 86.56 93 SER A C 1
ATOM 765 O O . SER A 1 93 ? 12.555 6.899 0.279 1.00 86.56 93 SER A O 1
ATOM 767 N N . ASP A 1 94 ? 13.068 5.365 -1.274 1.00 87.75 94 ASP A N 1
ATOM 768 C CA . ASP A 1 94 ? 11.685 5.190 -1.735 1.00 87.75 94 ASP A CA 1
ATOM 769 C C . ASP A 1 94 ? 10.824 4.578 -0.628 1.00 87.75 94 ASP A C 1
ATOM 771 O O . ASP A 1 94 ? 9.684 4.986 -0.398 1.00 87.75 94 ASP A O 1
ATOM 775 N N . PHE A 1 95 ? 11.401 3.638 0.120 1.00 84.62 95 PHE A N 1
ATOM 776 C CA . PHE A 1 95 ? 10.737 3.038 1.264 1.00 84.62 95 PHE A CA 1
ATOM 777 C C . PHE A 1 95 ? 10.513 4.044 2.399 1.00 84.62 95 PHE A C 1
ATOM 779 O O . PHE A 1 95 ? 9.427 4.089 2.977 1.00 84.62 95 PHE A O 1
ATOM 786 N N . GLU A 1 96 ? 11.484 4.911 2.685 1.00 86.19 96 GLU A N 1
ATOM 787 C CA . GLU A 1 96 ? 11.299 6.002 3.649 1.00 86.19 96 GLU A CA 1
ATOM 788 C C . GLU A 1 96 ? 10.184 6.971 3.226 1.00 86.19 96 GLU A C 1
ATOM 790 O O . GLU A 1 96 ? 9.383 7.394 4.067 1.00 86.19 96 GLU A O 1
ATOM 795 N N . VAL A 1 97 ? 10.090 7.291 1.930 1.00 91.94 97 VAL A N 1
ATOM 796 C CA . VAL A 1 97 ? 8.996 8.103 1.369 1.00 91.94 97 VAL A CA 1
ATOM 797 C C . VAL A 1 97 ? 7.647 7.421 1.596 1.00 91.94 97 VAL A C 1
ATOM 799 O O . VAL A 1 97 ? 6.721 8.067 2.096 1.00 91.94 97 VAL A O 1
ATOM 802 N N . PHE A 1 98 ? 7.540 6.121 1.305 1.00 90.69 98 PHE A N 1
ATOM 803 C CA . PHE A 1 98 ? 6.331 5.344 1.579 1.00 90.69 98 PHE A CA 1
ATOM 804 C C . PHE A 1 98 ? 5.932 5.431 3.054 1.00 90.69 98 PHE A C 1
ATOM 806 O O . PHE A 1 98 ? 4.784 5.767 3.356 1.00 90.69 98 PHE A O 1
ATOM 813 N N . LEU A 1 99 ? 6.860 5.168 3.980 1.00 87.56 99 LEU A N 1
ATOM 814 C CA . LEU A 1 99 ? 6.574 5.184 5.416 1.00 87.56 99 LEU A CA 1
ATOM 815 C C . LEU A 1 99 ? 6.125 6.562 5.902 1.00 87.56 99 LEU A C 1
ATOM 817 O O . LEU A 1 99 ? 5.196 6.663 6.704 1.00 87.56 99 LEU A O 1
ATOM 821 N N . LYS A 1 100 ? 6.762 7.627 5.408 1.00 90.44 100 LYS A N 1
ATOM 822 C CA . LYS A 1 100 ? 6.397 9.004 5.746 1.00 90.44 100 LYS A CA 1
ATOM 823 C C . LYS A 1 100 ? 4.987 9.341 5.263 1.00 90.44 100 LYS A C 1
ATOM 825 O O . LYS A 1 100 ? 4.208 9.909 6.022 1.00 90.44 100 LYS A O 1
ATOM 830 N N . ASN A 1 101 ? 4.658 8.981 4.025 1.00 92.81 101 ASN A N 1
ATOM 831 C CA . ASN A 1 101 ? 3.368 9.319 3.424 1.00 92.81 101 ASN A CA 1
ATOM 832 C C . ASN A 1 101 ? 2.222 8.459 3.985 1.00 92.81 101 ASN A C 1
ATOM 834 O O . ASN A 1 101 ? 1.123 8.964 4.181 1.00 92.81 101 ASN A O 1
ATOM 838 N N . SER A 1 102 ? 2.487 7.194 4.322 1.00 89.88 102 SER A N 1
ATOM 839 C CA . SER A 1 102 ? 1.493 6.250 4.865 1.00 89.88 102 SER A CA 1
ATOM 840 C C . SER A 1 102 ? 1.400 6.240 6.398 1.00 89.88 102 SER A C 1
ATOM 842 O O . SER A 1 102 ? 0.663 5.436 6.973 1.00 89.88 102 SER A O 1
ATOM 844 N N . GLN A 1 103 ? 2.137 7.123 7.077 1.00 88.06 103 GLN A N 1
ATOM 845 C CA . GLN A 1 103 ? 2.346 7.093 8.524 1.00 88.06 103 GLN A CA 1
ATOM 846 C C . GLN A 1 103 ? 1.047 6.958 9.329 1.00 88.06 103 GLN A C 1
ATOM 848 O O . GLN A 1 103 ? 0.943 6.107 10.214 1.00 88.06 103 GLN A O 1
ATOM 853 N N . ASP A 1 104 ? 0.064 7.809 9.044 1.00 88.31 104 ASP A N 1
ATOM 854 C CA . ASP A 1 104 ? -1.174 7.877 9.817 1.00 88.31 104 ASP A CA 1
ATOM 855 C C . ASP A 1 104 ? -1.983 6.567 9.671 1.00 88.31 104 ASP A C 1
ATOM 857 O O . ASP A 1 104 ? -2.465 6.024 10.673 1.00 88.31 104 ASP A O 1
ATOM 861 N N . THR A 1 105 ? -2.030 5.991 8.464 1.00 88.12 105 THR A N 1
ATOM 862 C CA . THR A 1 105 ? -2.615 4.667 8.190 1.00 88.12 105 THR A CA 1
ATOM 863 C C . THR A 1 105 ? -1.873 3.557 8.934 1.00 88.12 105 THR A C 1
ATOM 865 O O . THR A 1 105 ? -2.497 2.750 9.626 1.00 88.12 105 THR A O 1
ATOM 868 N N . LEU A 1 106 ? -0.539 3.522 8.859 1.00 86.31 106 LEU A N 1
ATOM 869 C CA . LEU A 1 106 ? 0.268 2.491 9.522 1.00 86.31 106 LEU A CA 1
ATOM 870 C C . LEU A 1 106 ? 0.128 2.545 11.051 1.00 86.31 106 LEU A C 1
ATOM 872 O O . LEU A 1 106 ? 0.034 1.504 11.705 1.00 86.31 106 LEU A O 1
ATOM 876 N N . ILE A 1 107 ? 0.044 3.745 11.637 1.00 84.44 107 ILE A N 1
ATOM 877 C CA . ILE A 1 107 ? -0.227 3.928 13.071 1.00 84.44 107 ILE A CA 1
ATOM 878 C C . ILE A 1 107 ? -1.619 3.396 13.430 1.00 84.44 107 ILE A C 1
ATOM 880 O O . ILE A 1 107 ? -1.764 2.704 14.445 1.00 84.44 107 ILE A O 1
ATOM 884 N N . TYR A 1 108 ? -2.643 3.701 12.627 1.00 85.25 108 TYR A N 1
ATOM 885 C CA . TYR A 1 108 ? -3.997 3.180 12.831 1.00 85.25 108 TYR A CA 1
ATOM 886 C C . TYR A 1 108 ? -4.014 1.645 12.807 1.00 85.25 108 TYR A C 1
ATOM 888 O O . TYR A 1 108 ? -4.507 1.013 13.748 1.00 85.25 108 TYR A O 1
ATOM 896 N N . MET A 1 109 ? -3.401 1.046 11.788 1.00 82.88 109 MET A N 1
ATOM 897 C CA . MET A 1 109 ? -3.285 -0.404 11.622 1.00 82.88 109 MET A CA 1
ATOM 898 C C . MET A 1 109 ? -2.543 -1.067 12.790 1.00 82.88 109 MET A C 1
ATOM 900 O O . MET A 1 109 ? -3.030 -2.052 13.353 1.00 82.88 109 MET A O 1
ATOM 904 N N . LYS A 1 110 ? -1.419 -0.483 13.235 1.00 79.25 110 LYS A N 1
ATOM 905 C CA . LYS A 1 110 ? -0.653 -0.952 14.405 1.00 79.25 110 LYS A CA 1
ATOM 906 C C . LYS A 1 110 ? -1.510 -0.932 15.673 1.00 79.25 110 LYS A C 1
ATOM 908 O O . LYS A 1 110 ? -1.534 -1.917 16.411 1.00 79.25 110 LYS A O 1
ATOM 913 N N . LYS A 1 111 ? -2.273 0.144 15.909 1.00 82.56 111 LYS A N 1
ATOM 914 C CA . LYS A 1 111 ? -3.210 0.243 17.048 1.00 82.56 111 LYS A CA 1
ATOM 915 C C . LYS A 1 111 ? -4.311 -0.815 16.988 1.00 82.56 111 LYS A C 1
ATOM 917 O O . LYS A 1 111 ? -4.679 -1.370 18.021 1.00 82.56 111 LYS A O 1
ATOM 922 N N . LYS A 1 112 ? -4.821 -1.112 15.793 1.00 80.81 112 LYS A N 1
ATOM 923 C CA . LYS A 1 112 ? -5.843 -2.141 15.560 1.00 80.81 112 LYS A CA 1
ATOM 924 C C . LYS A 1 112 ? -5.299 -3.571 15.565 1.00 80.81 112 LYS A C 1
ATOM 926 O O . LYS A 1 112 ? -6.095 -4.500 15.493 1.00 80.81 112 LYS A O 1
ATOM 931 N N . ARG A 1 113 ? -3.979 -3.755 15.709 1.00 68.62 113 ARG A N 1
ATOM 932 C CA . ARG A 1 113 ? -3.296 -5.055 15.584 1.00 68.62 113 ARG A CA 1
ATOM 933 C C . ARG A 1 113 ? -3.605 -5.739 14.251 1.00 68.62 113 ARG A C 1
ATOM 935 O O . ARG A 1 113 ? -3.705 -6.965 14.195 1.00 68.62 113 ARG A O 1
ATOM 942 N N . VAL A 1 114 ? -3.758 -4.944 13.192 1.00 64.62 114 VAL A N 1
ATOM 943 C CA . VAL A 1 114 ? -3.855 -5.478 11.835 1.00 64.62 114 VAL A CA 1
ATOM 944 C C . VAL A 1 114 ? -2.559 -6.221 11.543 1.00 64.62 114 VAL A C 1
ATOM 946 O O . VAL A 1 114 ? -1.463 -5.700 11.770 1.00 64.62 114 VAL A O 1
ATOM 949 N N . LYS A 1 115 ? -2.696 -7.472 11.113 1.00 62.88 115 LYS A N 1
ATOM 950 C CA . LYS A 1 115 ? -1.564 -8.320 10.775 1.00 62.88 115 LYS A CA 1
ATOM 951 C C . LYS A 1 115 ? -1.192 -8.079 9.317 1.00 62.88 115 LYS A C 1
ATOM 953 O O . LYS A 1 115 ? -2.069 -7.881 8.481 1.00 62.88 115 LYS A O 1
ATOM 958 N N . TYR A 1 116 ? 0.106 -8.195 9.065 1.00 61.97 116 TYR A N 1
ATOM 959 C CA . TYR A 1 116 ? 0.751 -8.216 7.757 1.00 61.97 116 TYR A CA 1
ATOM 960 C C . TYR A 1 116 ? 1.036 -6.840 7.143 1.00 61.97 116 TYR A C 1
ATOM 962 O O . TYR A 1 116 ? 0.193 -5.962 7.043 1.00 61.97 116 TYR A O 1
ATOM 970 N N . LEU A 1 117 ? 2.311 -6.698 6.803 1.00 58.97 117 LEU A N 1
ATOM 971 C CA . LEU A 1 117 ? 2.910 -5.940 5.718 1.00 58.97 117 LEU A CA 1
ATOM 972 C C . LEU A 1 117 ? 4.090 -6.847 5.341 1.00 58.97 117 LEU A C 1
ATOM 974 O O . LEU A 1 117 ? 4.818 -7.260 6.237 1.00 58.97 117 LEU A O 1
ATOM 978 N N . ALA A 1 118 ? 4.213 -7.278 4.088 1.00 54.50 118 ALA A N 1
ATOM 979 C CA . ALA A 1 118 ? 5.187 -8.297 3.681 1.00 54.50 118 ALA A CA 1
ATOM 980 C C . ALA A 1 118 ? 6.200 -7.710 2.698 1.00 54.50 118 ALA A C 1
ATOM 982 O O . ALA A 1 118 ? 6.338 -8.177 1.568 1.00 54.50 118 ALA A O 1
ATOM 983 N N . ILE A 1 119 ? 6.898 -6.663 3.131 1.00 58.31 119 ILE A N 1
ATOM 984 C CA . ILE A 1 119 ? 7.950 -6.043 2.327 1.00 58.31 119 ILE A CA 1
ATOM 985 C C . ILE A 1 119 ? 9.041 -7.083 2.087 1.00 58.31 119 ILE A C 1
ATOM 987 O O . ILE A 1 119 ? 9.527 -7.667 3.053 1.00 58.31 119 ILE A O 1
ATOM 991 N N . ARG A 1 120 ? 9.428 -7.299 0.827 1.00 56.56 120 ARG A N 1
ATOM 992 C CA . ARG A 1 120 ? 10.575 -8.135 0.471 1.00 56.56 120 ARG A CA 1
ATOM 993 C C . ARG A 1 120 ? 11.729 -7.224 0.053 1.00 56.56 120 ARG A C 1
ATOM 995 O O . ARG A 1 120 ? 11.723 -6.605 -1.003 1.00 56.56 120 ARG A O 1
ATOM 1002 N N . HIS A 1 121 ? 12.732 -7.087 0.907 1.00 56.97 121 HIS A N 1
ATOM 1003 C CA . HIS A 1 121 ? 13.935 -6.345 0.538 1.00 56.97 121 HIS A CA 1
ATOM 1004 C C . HIS A 1 121 ? 14.886 -7.288 -0.205 1.00 56.97 121 HIS A C 1
ATOM 1006 O O . HIS A 1 121 ? 15.316 -8.266 0.394 1.00 56.97 121 HIS A O 1
ATOM 1012 N N . PHE A 1 122 ? 15.228 -6.999 -1.463 1.00 57.09 122 PHE A N 1
ATOM 1013 C CA . PHE A 1 122 ? 16.234 -7.757 -2.214 1.00 57.09 122 PHE A CA 1
ATOM 1014 C C . PHE A 1 122 ? 17.426 -6.847 -2.498 1.00 57.09 122 PHE A C 1
ATOM 1016 O O . PHE A 1 122 ? 17.258 -5.756 -3.042 1.00 57.09 122 PHE A O 1
ATOM 1023 N N . PHE A 1 123 ? 18.631 -7.290 -2.147 1.00 50.75 123 PHE A N 1
ATOM 1024 C CA . PHE A 1 123 ? 19.844 -6.643 -2.633 1.00 50.75 123 PHE A CA 1
ATOM 1025 C C . PHE A 1 123 ? 20.064 -7.086 -4.077 1.00 50.75 123 PHE A C 1
ATOM 1027 O O . PHE A 1 123 ? 20.353 -8.247 -4.334 1.00 50.75 123 PHE A O 1
ATOM 1034 N N . VAL A 1 124 ? 19.918 -6.162 -5.026 1.00 49.50 124 VAL A N 1
ATOM 1035 C CA . VAL A 1 124 ? 20.381 -6.401 -6.396 1.00 49.50 124 VAL A CA 1
ATOM 1036 C C . VAL A 1 124 ? 21.887 -6.164 -6.397 1.00 49.50 124 VAL A C 1
ATOM 1038 O O . VAL A 1 124 ? 22.337 -5.016 -6.452 1.00 49.50 124 VAL A O 1
ATOM 1041 N N . SER A 1 125 ? 22.663 -7.239 -6.276 1.00 48.28 125 SER A N 1
ATOM 1042 C CA . SER A 1 125 ? 24.092 -7.231 -6.590 1.00 48.28 125 SER A CA 1
ATOM 1043 C C . SER A 1 125 ? 24.250 -6.753 -8.030 1.00 48.28 125 SER A C 1
ATOM 1045 O O . SER A 1 125 ? 23.600 -7.273 -8.929 1.00 48.28 125 SER A O 1
ATOM 1047 N N . THR A 1 126 ? 25.102 -5.765 -8.283 1.00 47.12 126 THR A N 1
ATOM 1048 C CA . THR A 1 126 ? 25.381 -5.255 -9.638 1.00 47.12 126 THR A CA 1
ATOM 1049 C C . THR A 1 126 ? 26.250 -6.203 -10.475 1.00 47.12 126 THR A C 1
ATOM 1051 O O . THR A 1 126 ? 26.982 -5.748 -11.348 1.00 47.12 126 THR A O 1
ATOM 1054 N N . SER A 1 127 ? 26.240 -7.501 -10.184 1.00 54.41 127 SER A N 1
ATOM 1055 C CA . SER A 1 127 ? 26.793 -8.518 -11.071 1.00 54.41 127 SER A CA 1
ATOM 1056 C C . SER A 1 127 ? 25.624 -9.089 -11.848 1.00 54.41 127 SER A C 1
ATOM 1058 O O . SER A 1 127 ? 24.760 -9.740 -11.262 1.00 54.41 127 SER A O 1
ATOM 1060 N N . ASP A 1 128 ? 25.582 -8.762 -13.134 1.00 50.84 128 ASP A N 1
ATOM 1061 C CA . AS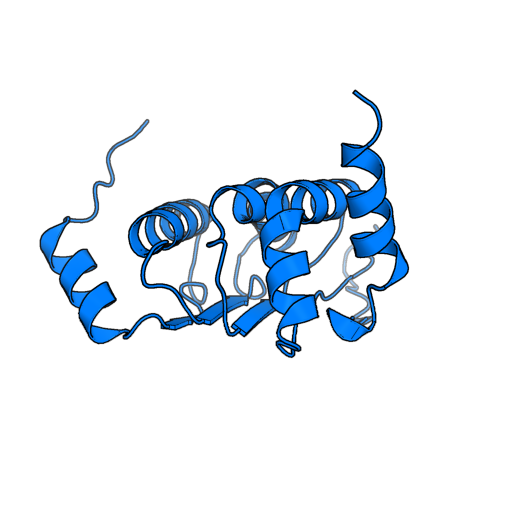P A 1 128 ? 24.601 -9.276 -14.075 1.00 50.84 128 ASP A CA 1
ATOM 1062 C C . ASP A 1 128 ? 24.411 -10.796 -13.863 1.00 50.84 128 ASP A C 1
ATOM 1064 O O . ASP A 1 128 ? 25.383 -11.546 -13.775 1.00 50.84 128 ASP A O 1
ATOM 1068 N N . ASP A 1 129 ? 23.144 -11.201 -13.736 1.00 52.62 129 ASP A N 1
ATOM 1069 C CA . ASP A 1 129 ? 22.610 -12.573 -13.810 1.00 52.62 129 ASP A CA 1
ATOM 1070 C C . ASP A 1 129 ? 22.372 -13.412 -12.535 1.00 52.62 129 ASP A C 1
ATOM 1072 O O . ASP A 1 129 ? 21.800 -14.495 -12.659 1.00 52.62 129 ASP A O 1
ATOM 1076 N N . GLU A 1 130 ? 22.618 -12.930 -11.309 1.00 51.66 130 GLU A N 1
ATOM 1077 C CA . GLU A 1 130 ? 22.116 -13.625 -10.100 1.00 51.66 130 GLU A CA 1
ATOM 1078 C C . GLU A 1 130 ? 21.359 -12.698 -9.141 1.00 51.66 130 GLU A C 1
ATOM 1080 O O . GLU A 1 130 ? 21.929 -11.887 -8.406 1.00 51.66 130 GLU A O 1
ATOM 1085 N N . VAL A 1 131 ? 20.030 -12.851 -9.126 1.00 52.56 131 VAL A N 1
ATOM 1086 C CA . VAL A 1 131 ? 19.181 -12.331 -8.052 1.00 52.56 131 VAL A CA 1
ATOM 1087 C C . VAL A 1 131 ? 19.390 -13.240 -6.845 1.00 52.56 131 VAL A C 1
ATOM 1089 O O . VAL A 1 131 ? 18.815 -14.323 -6.777 1.00 52.56 131 VAL A O 1
ATOM 1092 N N . ASP A 1 132 ? 20.219 -12.815 -5.894 1.00 49.19 132 ASP A N 1
ATOM 1093 C CA . ASP A 1 132 ? 20.279 -13.472 -4.589 1.00 49.19 132 ASP A CA 1
ATOM 1094 C C . ASP A 1 132 ? 18.913 -13.284 -3.907 1.00 49.19 132 ASP A C 1
ATOM 1096 O O . ASP A 1 132 ? 18.534 -12.171 -3.517 1.00 49.19 132 ASP A O 1
ATOM 1100 N N . GLU A 1 133 ? 18.121 -14.359 -3.839 1.00 52.34 133 GLU A N 1
ATOM 1101 C CA . GLU A 1 133 ? 16.762 -14.339 -3.302 1.00 52.34 133 GLU A CA 1
ATOM 1102 C C . GLU A 1 133 ? 16.743 -14.265 -1.768 1.00 52.34 133 GLU A C 1
ATOM 1104 O O . GLU A 1 133 ? 16.085 -15.053 -1.082 1.00 52.34 133 GLU A O 1
ATOM 1109 N N . ASN A 1 134 ? 17.441 -13.296 -1.178 1.00 51.31 134 ASN A N 1
ATOM 1110 C CA . ASN A 1 134 ? 17.339 -13.096 0.256 1.00 51.31 134 ASN A CA 1
ATOM 1111 C C . ASN A 1 134 ? 15.997 -12.434 0.605 1.00 51.31 134 ASN A C 1
ATOM 1113 O O . ASN A 1 134 ? 15.825 -11.217 0.546 1.00 51.31 134 ASN A O 1
ATOM 1117 N N . CYS A 1 135 ? 15.019 -13.261 0.965 1.00 52.19 135 CYS A N 1
ATOM 1118 C CA . CYS A 1 135 ? 13.675 -12.830 1.318 1.00 52.19 135 CYS A CA 1
ATOM 1119 C C . CYS A 1 135 ? 13.607 -12.378 2.782 1.00 52.19 135 CYS A C 1
ATOM 1121 O O . CYS A 1 135 ? 13.226 -13.143 3.668 1.00 52.19 135 CYS A O 1
ATOM 1123 N N . CYS A 1 136 ? 13.900 -11.108 3.052 1.00 53.91 136 CYS A N 1
ATOM 1124 C CA . CYS A 1 136 ? 13.636 -10.532 4.371 1.00 53.91 136 CYS A CA 1
ATOM 1125 C C . CYS A 1 136 ? 12.156 -10.156 4.500 1.00 53.91 136 CYS A C 1
ATOM 1127 O O . CYS A 1 136 ? 11.746 -9.105 4.019 1.00 53.91 136 CYS A O 1
ATOM 1129 N N . TYR A 1 137 ? 11.360 -11.002 5.159 1.00 56.94 137 TYR A N 1
ATOM 1130 C CA . TYR A 1 137 ? 9.989 -10.685 5.565 1.00 56.94 137 TYR A CA 1
ATOM 1131 C C . TYR A 1 137 ? 10.000 -9.827 6.833 1.00 56.94 137 TYR A C 1
ATOM 1133 O O . TYR A 1 137 ? 10.568 -10.222 7.855 1.00 56.94 137 TYR A O 1
ATOM 1141 N N . LYS A 1 138 ? 9.348 -8.661 6.789 1.00 62.62 138 LYS A N 1
ATOM 1142 C CA . LYS A 1 138 ? 9.228 -7.779 7.954 1.00 62.62 138 LYS A CA 1
ATOM 1143 C C . LYS A 1 138 ? 7.779 -7.408 8.222 1.00 62.62 138 LYS A C 1
ATOM 1145 O O . LYS A 1 138 ? 7.199 -6.616 7.493 1.00 62.62 138 LYS A O 1
ATOM 1150 N N . GLU A 1 139 ? 7.217 -7.965 9.293 1.00 63.19 139 GLU A N 1
ATOM 1151 C CA . GLU A 1 139 ? 5.861 -7.642 9.738 1.00 63.19 139 GLU A CA 1
ATOM 1152 C C . GLU A 1 139 ? 5.744 -6.195 10.199 1.00 63.19 139 GLU A C 1
ATOM 1154 O O . GLU A 1 139 ? 6.609 -5.688 10.911 1.00 63.19 139 GLU A O 1
ATOM 1159 N N . LEU A 1 140 ? 4.593 -5.565 9.951 1.00 65.56 140 LEU A N 1
ATOM 1160 C CA . LEU A 1 140 ? 4.289 -4.259 10.544 1.00 65.56 140 LEU A CA 1
ATOM 1161 C C . LEU A 1 140 ? 4.451 -4.263 12.079 1.00 65.56 140 LEU A C 1
ATOM 1163 O O . LEU A 1 140 ? 4.865 -3.270 12.676 1.00 65.56 140 LEU A O 1
ATOM 1167 N N . ALA A 1 141 ? 4.169 -5.400 12.725 1.00 62.28 141 ALA A N 1
ATOM 1168 C CA . ALA A 1 141 ? 4.352 -5.589 14.162 1.00 62.28 141 ALA A CA 1
ATOM 1169 C C . ALA A 1 141 ? 5.828 -5.553 14.613 1.00 62.28 141 ALA A C 1
ATOM 1171 O O . ALA A 1 141 ? 6.094 -5.191 15.764 1.00 62.28 141 ALA A O 1
ATOM 1172 N N . SER A 1 142 ? 6.777 -5.901 13.736 1.00 67.31 142 SER A N 1
ATOM 1173 C CA . SER A 1 142 ? 8.218 -5.871 14.015 1.00 67.31 142 SER A CA 1
ATOM 1174 C C . SER A 1 142 ? 8.892 -4.549 13.624 1.00 67.31 142 SER A C 1
ATOM 1176 O O . SER A 1 142 ? 10.010 -4.297 14.063 1.00 67.31 142 SER A O 1
ATOM 1178 N N . MET A 1 143 ? 8.207 -3.659 12.894 1.00 69.69 143 MET A N 1
ATOM 1179 C CA . MET A 1 143 ? 8.696 -2.325 12.492 1.00 69.69 143 MET A CA 1
ATOM 1180 C C . MET A 1 143 ? 8.567 -1.268 13.603 1.00 69.69 143 MET A C 1
ATOM 1182 O O . MET A 1 143 ? 8.057 -0.163 13.385 1.00 69.69 143 MET A O 1
ATOM 1186 N N . LYS A 1 144 ? 8.919 -1.628 14.845 1.00 62.78 144 LYS A N 1
ATOM 1187 C CA . LYS A 1 144 ? 8.679 -0.763 16.009 1.00 62.78 144 LYS A CA 1
ATOM 1188 C C . LYS A 1 144 ? 9.399 0.574 15.861 1.00 62.78 144 LYS A C 1
ATOM 1190 O O . LYS A 1 144 ? 8.710 1.590 15.875 1.00 62.78 144 LYS A O 1
ATOM 1195 N N . ASP A 1 145 ? 10.703 0.553 15.619 1.00 67.69 145 ASP A N 1
ATOM 1196 C CA . ASP A 1 145 ? 11.531 1.758 15.603 1.00 67.69 145 ASP A CA 1
ATOM 1197 C C . ASP A 1 145 ? 11.262 2.635 14.373 1.00 67.69 145 ASP A C 1
ATOM 1199 O O . ASP A 1 145 ? 11.202 3.857 14.489 1.00 67.69 145 ASP A O 1
ATOM 1203 N N . GLU A 1 146 ? 11.035 2.055 13.191 1.00 70.19 146 GLU A N 1
ATOM 1204 C CA . GLU A 1 146 ? 10.843 2.833 11.959 1.00 70.19 146 GLU A CA 1
ATOM 1205 C C . GLU A 1 146 ? 9.535 3.632 11.969 1.00 70.19 146 GLU A C 1
ATOM 1207 O O . GLU A 1 146 ? 9.519 4.809 11.609 1.00 70.19 146 GLU A O 1
ATOM 1212 N N . VAL A 1 147 ? 8.436 3.022 12.426 1.00 64.12 147 VAL A N 1
ATOM 1213 C CA . VAL A 1 147 ? 7.128 3.696 12.510 1.00 64.12 147 VAL A CA 1
ATOM 1214 C C . VAL A 1 147 ? 7.085 4.668 13.696 1.00 64.12 147 VAL A C 1
ATOM 1216 O O . VAL A 1 147 ? 6.479 5.739 13.614 1.00 64.12 147 VAL A O 1
ATOM 1219 N N . GLU A 1 148 ? 7.735 4.320 14.806 1.00 64.06 148 GLU A N 1
ATOM 1220 C CA . GLU A 1 148 ? 7.778 5.142 16.017 1.00 64.06 148 GLU A CA 1
ATOM 1221 C C . GLU A 1 148 ? 8.627 6.405 15.823 1.00 64.06 148 GLU A C 1
ATOM 1223 O O . GLU A 1 148 ? 8.146 7.501 16.120 1.00 64.06 148 GLU A O 1
ATOM 1228 N N . ASN A 1 149 ? 9.801 6.305 15.193 1.00 61.09 149 ASN A N 1
ATOM 1229 C CA . ASN A 1 149 ? 10.646 7.459 14.854 1.00 61.09 149 ASN A CA 1
ATOM 1230 C C . ASN A 1 149 ? 9.938 8.492 13.963 1.00 61.09 149 ASN A C 1
ATOM 1232 O O . ASN A 1 149 ? 10.205 9.693 14.061 1.00 61.09 149 ASN A O 1
ATOM 1236 N N . LEU A 1 150 ? 9.001 8.058 13.119 1.00 57.38 150 LEU A N 1
ATOM 1237 C CA . LEU A 1 150 ? 8.183 8.967 12.318 1.00 57.38 150 LEU A CA 1
ATOM 1238 C C . LEU A 1 150 ? 7.167 9.721 13.182 1.00 57.38 150 LEU A C 1
ATOM 1240 O O . LEU A 1 150 ? 6.903 10.899 12.931 1.00 57.38 150 LEU A O 1
ATOM 1244 N N . SER A 1 151 ? 6.599 9.082 14.212 1.00 52.44 151 SER A N 1
ATOM 1245 C CA . SER A 1 151 ? 5.598 9.702 15.100 1.00 52.44 151 SER A CA 1
ATOM 1246 C C . SER A 1 151 ? 6.159 10.887 15.892 1.00 52.44 151 SER A C 1
ATOM 1248 O O . SER A 1 151 ? 5.470 11.892 16.068 1.00 52.44 151 SER A O 1
ATOM 1250 N N . TYR A 1 152 ? 7.444 10.833 16.252 1.00 51.62 152 TYR A N 1
ATOM 1251 C CA . TYR A 1 152 ? 8.144 11.903 16.965 1.00 51.62 152 TYR A CA 1
ATOM 1252 C C . TYR A 1 152 ? 8.465 13.133 16.100 1.00 51.62 152 TYR A C 1
ATOM 1254 O O . TYR A 1 152 ? 8.639 14.228 16.638 1.00 51.62 152 TYR A O 1
ATOM 1262 N N . ARG A 1 153 ? 8.499 13.011 14.765 1.00 50.62 153 ARG A N 1
ATOM 1263 C CA . ARG A 1 153 ? 8.796 14.151 13.874 1.00 50.62 153 ARG A CA 1
ATOM 1264 C C . ARG A 1 153 ? 7.637 15.153 13.729 1.00 50.62 153 ARG A C 1
ATOM 1266 O O . ARG A 1 153 ? 7.900 16.283 13.335 1.00 50.62 153 ARG A O 1
ATOM 1273 N N . LYS A 1 154 ? 6.393 14.810 14.106 1.00 50.31 154 LYS A N 1
ATOM 1274 C CA . LYS A 1 154 ? 5.247 15.756 14.128 1.00 50.31 154 LYS A CA 1
ATOM 1275 C C . LYS A 1 154 ? 5.297 16.765 15.297 1.00 50.31 154 LYS A C 1
ATOM 1277 O O . LYS A 1 154 ? 4.553 17.735 15.270 1.00 50.31 154 LYS A O 1
ATOM 1282 N N . GLY A 1 155 ? 6.159 16.566 16.303 1.00 42.28 155 GLY A N 1
ATOM 1283 C CA . GLY A 1 155 ? 6.249 17.422 17.502 1.00 42.28 155 GLY A CA 1
ATOM 1284 C C . GLY A 1 155 ? 7.267 18.571 17.443 1.00 42.28 155 GLY A C 1
ATOM 1285 O O . GLY A 1 155 ? 7.505 19.212 18.462 1.00 42.28 155 GLY A O 1
ATOM 1286 N N . LYS A 1 156 ? 7.906 18.807 16.290 1.00 38.97 156 LYS A N 1
ATOM 1287 C CA . LYS A 1 156 ? 8.862 19.906 16.070 1.00 38.97 156 LYS A CA 1
ATOM 1288 C C . LYS A 1 156 ? 8.483 20.700 14.816 1.00 38.97 156 LYS A C 1
ATOM 1290 O O . LYS A 1 156 ? 9.150 20.576 13.792 1.00 38.97 156 LYS A O 1
ATOM 1295 N N . ILE A 1 157 ? 7.410 21.481 14.895 1.00 38.62 157 ILE A N 1
ATOM 1296 C CA . ILE A 1 157 ? 7.175 22.654 14.038 1.00 38.62 157 ILE A CA 1
ATOM 1297 C C . ILE A 1 157 ? 6.647 23.758 14.944 1.00 38.62 157 ILE A C 1
ATOM 1299 O O . ILE A 1 157 ? 5.733 23.444 15.740 1.00 38.62 157 ILE A O 1
#

pLDDT: mean 71.19, std 15.22, range [32.94, 92.81]